Protein AF-A0A6N9TXI3-F1 (afdb_monomer_lite)

Sequence (112 aa):
KEWPGASVKAVDCERGGRGDEAVAEAIVRELLYGGPESEVGLRADGSRTAPRVVPAPWVPGDRARLSSASVVVATGGARGVTAAALLELARAHRPRIVLLGRTAPAPEPAGR

Structure (mmCIF, N/CA/C/O backbone):
data_AF-A0A6N9TXI3-F1
#
_entry.id   AF-A0A6N9TXI3-F1
#
loop_
_atom_site.group_PDB
_atom_site.id
_atom_site.type_symbol
_atom_site.label_atom_id
_atom_site.label_alt_id
_atom_site.label_comp_id
_atom_site.label_asym_id
_atom_site.label_entity_id
_atom_site.label_seq_id
_atom_site.pdbx_PDB_ins_code
_atom_site.Cartn_x
_atom_site.Cartn_y
_atom_site.Cartn_z
_atom_site.occupancy
_atom_site.B_iso_or_equiv
_atom_site.auth_seq_id
_atom_site.auth_comp_id
_atom_site.auth_asym_id
_atom_site.auth_atom_id
_atom_site.pdbx_PDB_model_num
ATOM 1 N N . LYS A 1 1 ? 10.609 -5.471 14.116 1.00 77.56 1 LYS A N 1
ATOM 2 C CA . LYS A 1 1 ? 10.284 -4.646 15.304 1.00 77.56 1 LYS A CA 1
ATOM 3 C C . LYS A 1 1 ? 11.595 -4.158 15.891 1.00 77.56 1 LYS A C 1
ATOM 5 O O . LYS A 1 1 ? 12.405 -5.001 16.239 1.00 77.56 1 LYS A O 1
ATOM 10 N N . GLU A 1 2 ? 11.810 -2.848 15.953 1.00 91.19 2 GLU A N 1
ATOM 11 C CA . GLU A 1 2 ? 13.048 -2.258 16.495 1.00 91.19 2 GLU A CA 1
ATOM 12 C C . GLU A 1 2 ? 12.938 -1.957 18.000 1.00 91.19 2 GLU A C 1
ATOM 14 O O . GLU A 1 2 ? 13.942 -1.938 18.699 1.00 91.19 2 GLU A O 1
ATOM 19 N N . TRP A 1 3 ? 11.708 -1.822 18.516 1.00 92.94 3 TRP A N 1
ATOM 20 C CA . TRP A 1 3 ? 11.407 -1.522 19.920 1.00 92.94 3 TRP A CA 1
ATOM 21 C C . TRP A 1 3 ? 10.421 -2.555 20.481 1.00 92.94 3 TRP A C 1
ATOM 23 O O . TRP A 1 3 ? 9.209 -2.384 20.340 1.00 92.94 3 TRP A O 1
ATOM 33 N N . PRO A 1 4 ? 10.901 -3.657 21.084 1.00 88.12 4 PRO A N 1
ATOM 34 C CA . PRO A 1 4 ? 10.034 -4.759 21.506 1.00 88.12 4 PRO A CA 1
ATOM 35 C C . PRO A 1 4 ? 8.977 -4.378 22.552 1.00 88.12 4 PRO A C 1
ATOM 37 O O . PRO A 1 4 ? 7.908 -4.979 22.565 1.00 88.12 4 PRO A O 1
ATOM 40 N N . GLY A 1 5 ? 9.266 -3.386 23.403 1.00 92.31 5 GLY A N 1
ATOM 41 C CA . GLY A 1 5 ? 8.359 -2.921 24.459 1.00 92.31 5 GLY A CA 1
ATOM 42 C C . GLY A 1 5 ? 7.350 -1.850 24.031 1.00 92.31 5 GLY A C 1
ATOM 43 O O . GLY A 1 5 ? 6.502 -1.474 24.833 1.00 92.31 5 GLY A O 1
ATOM 44 N N . ALA A 1 6 ? 7.428 -1.339 22.799 1.00 91.69 6 ALA A N 1
ATOM 45 C CA . ALA A 1 6 ? 6.498 -0.322 22.322 1.00 91.69 6 ALA A CA 1
ATOM 46 C C . ALA A 1 6 ? 5.197 -0.960 21.810 1.00 91.69 6 ALA A C 1
ATOM 48 O O . ALA A 1 6 ? 5.228 -1.895 21.004 1.00 91.69 6 ALA A O 1
ATOM 49 N N . SER A 1 7 ? 4.056 -0.408 22.232 1.00 89.88 7 SER A N 1
ATOM 50 C CA . SER A 1 7 ? 2.759 -0.668 21.603 1.00 89.88 7 SER A CA 1
ATOM 51 C C . SER A 1 7 ? 2.481 0.430 20.583 1.00 89.88 7 SER A C 1
ATOM 53 O O . SER A 1 7 ? 2.483 1.611 20.926 1.00 89.88 7 SER A O 1
ATOM 55 N N . VAL A 1 8 ? 2.283 0.046 19.323 1.00 92.94 8 VAL A N 1
ATOM 56 C CA . VAL A 1 8 ? 2.046 0.973 18.211 1.00 92.94 8 VAL A CA 1
ATOM 57 C C . VAL A 1 8 ? 0.857 0.467 17.406 1.00 92.94 8 VAL A C 1
ATOM 59 O O . VAL A 1 8 ? 0.771 -0.728 17.116 1.00 92.94 8 VAL A O 1
ATOM 62 N N . LYS A 1 9 ? -0.047 1.380 17.045 1.00 95.38 9 LYS A N 1
ATOM 63 C CA . LYS A 1 9 ? -1.236 1.105 16.238 1.00 95.38 9 LYS A CA 1
ATOM 64 C C . LYS A 1 9 ? -1.445 2.236 15.233 1.00 95.38 9 LYS A C 1
ATOM 66 O O . LYS A 1 9 ? -1.399 3.404 15.613 1.00 95.38 9 LYS A O 1
ATOM 71 N N . ALA A 1 10 ? -1.686 1.889 13.974 1.00 97.62 10 ALA A N 1
ATOM 72 C CA . ALA A 1 10 ? -2.154 2.818 12.956 1.00 97.62 10 ALA A CA 1
ATOM 73 C C . ALA A 1 10 ? -3.689 2.818 12.943 1.00 97.62 10 ALA A C 1
ATOM 75 O O . ALA A 1 10 ? -4.316 1.763 12.830 1.00 97.62 10 ALA A O 1
ATOM 76 N N . VAL A 1 11 ? -4.286 4.002 13.076 1.00 97.75 11 VAL A N 1
ATOM 77 C CA . VAL A 1 11 ? -5.740 4.188 13.105 1.00 97.75 11 VAL A CA 1
ATOM 78 C C . VAL A 1 11 ? -6.126 5.127 11.968 1.00 97.75 11 VAL A C 1
ATOM 80 O O . VAL A 1 11 ? -5.810 6.314 12.017 1.00 97.75 11 VAL A O 1
ATOM 83 N N . ASP A 1 12 ? -6.813 4.601 10.957 1.00 98.06 12 ASP A N 1
ATOM 84 C CA . ASP A 1 12 ? -7.505 5.409 9.952 1.00 98.06 12 ASP A CA 1
ATOM 85 C C . ASP A 1 12 ? -8.883 5.786 10.508 1.00 98.06 12 ASP A C 1
ATOM 87 O O . ASP A 1 12 ? -9.717 4.916 10.759 1.00 98.06 12 ASP A O 1
ATOM 91 N N . CYS A 1 13 ? -9.114 7.067 10.788 1.00 97.81 13 CYS A N 1
ATOM 92 C CA . CYS A 1 13 ? -10.328 7.530 11.456 1.00 97.81 13 CYS A CA 1
ATOM 93 C C . CYS A 1 13 ? -11.091 8.504 10.560 1.00 97.81 13 CYS A C 1
ATOM 95 O O . CYS A 1 13 ? -10.694 9.653 10.365 1.00 97.81 13 CYS A O 1
ATOM 97 N N . GLU A 1 14 ? -12.226 8.055 10.036 1.00 98.12 14 GLU A N 1
ATOM 98 C CA . GLU A 1 14 ? -13.048 8.844 9.127 1.00 98.12 14 GLU A CA 1
ATOM 99 C C . GLU A 1 14 ? -13.847 9.898 9.896 1.00 98.12 14 GLU A C 1
ATOM 101 O O . GLU A 1 14 ? -14.810 9.568 10.582 1.00 98.12 14 GLU A O 1
ATOM 106 N N . ARG A 1 15 ? -13.535 11.189 9.770 1.00 97.19 15 ARG A N 1
ATOM 107 C CA . ARG A 1 15 ? -14.308 12.224 10.480 1.00 97.19 15 ARG A CA 1
ATOM 108 C C . ARG A 1 15 ? -15.806 12.190 10.138 1.00 97.19 15 ARG A C 1
ATOM 110 O O . ARG A 1 15 ? -16.632 12.192 11.050 1.00 97.19 15 ARG A O 1
ATOM 117 N N . GLY A 1 16 ? -16.160 12.150 8.852 1.00 95.19 16 GLY A N 1
ATOM 118 C CA . GLY A 1 16 ? -17.546 12.311 8.400 1.00 95.19 16 GLY A CA 1
ATOM 119 C C . GLY A 1 16 ? -18.176 13.591 8.970 1.00 95.19 16 GLY A C 1
ATOM 120 O O . GLY A 1 16 ? -17.533 14.638 9.004 1.00 95.19 16 GLY A O 1
ATOM 121 N N . GLY A 1 17 ? -19.410 13.492 9.470 1.00 96.06 17 GLY A N 1
ATOM 122 C CA . GLY A 1 17 ? -20.100 14.581 10.178 1.00 96.06 17 GLY A CA 1
ATOM 123 C C . GLY A 1 17 ? -19.817 14.663 11.684 1.00 96.06 17 GLY A C 1
ATOM 124 O O . GLY A 1 17 ? -20.518 15.387 12.387 1.00 96.06 17 GLY A O 1
ATOM 125 N N . ARG A 1 18 ? -18.850 13.898 12.212 1.00 97.38 18 ARG A N 1
ATOM 126 C CA . ARG A 1 18 ? -18.570 13.841 13.654 1.00 97.38 18 ARG A CA 1
ATOM 127 C C . ARG A 1 18 ? -17.865 15.114 14.138 1.00 97.38 18 ARG A C 1
ATOM 129 O O . ARG A 1 18 ? -16.998 15.665 13.451 1.00 97.38 18 ARG A O 1
ATOM 136 N N . GLY A 1 19 ? -18.233 15.552 15.343 1.00 97.88 19 GLY A N 1
ATOM 137 C CA . GLY A 1 19 ? -17.506 16.579 16.093 1.00 97.88 19 GLY A CA 1
ATOM 138 C C . GLY A 1 19 ? -16.150 16.074 16.591 1.00 97.88 19 GLY A C 1
ATOM 139 O O . GLY A 1 19 ? -15.897 14.865 16.597 1.00 97.88 19 GLY A O 1
ATOM 140 N N . ASP A 1 20 ? -15.285 16.995 17.012 1.00 98.00 20 ASP A N 1
ATOM 141 C CA . ASP A 1 20 ? -13.908 16.682 17.410 1.00 98.00 20 ASP A CA 1
ATOM 142 C C . ASP A 1 20 ? -13.872 15.744 18.630 1.00 98.00 20 ASP A C 1
ATOM 144 O O . ASP A 1 20 ? -13.111 14.776 18.644 1.00 98.00 20 ASP A O 1
ATOM 148 N N . GLU A 1 21 ? -14.766 15.943 19.603 1.00 98.25 21 GLU A N 1
ATOM 149 C CA . GLU A 1 21 ? -14.890 15.097 20.795 1.00 98.25 21 GLU A CA 1
ATOM 150 C C . GLU A 1 21 ? -15.269 13.657 20.440 1.00 98.25 21 GLU A C 1
ATOM 152 O O . GLU A 1 21 ? -14.701 12.710 20.981 1.00 98.25 21 GLU A O 1
ATOM 157 N N . ALA A 1 22 ? -16.189 13.474 19.491 1.00 97.69 22 ALA A N 1
ATOM 158 C CA . ALA A 1 22 ? -16.623 12.146 19.064 1.00 97.69 22 ALA A CA 1
ATOM 159 C C . ALA A 1 22 ? -15.504 11.387 18.328 1.00 97.69 22 ALA A C 1
ATOM 161 O O . ALA A 1 22 ? -15.374 10.169 18.470 1.00 97.69 22 ALA A O 1
ATOM 162 N N . VAL A 1 23 ? -14.672 12.095 17.555 1.00 98.12 23 VAL A N 1
ATOM 163 C CA . VAL A 1 23 ? -13.484 11.512 16.914 1.00 98.12 23 VAL A CA 1
ATOM 164 C C . VAL A 1 23 ? -12.431 11.145 17.961 1.00 98.12 23 VAL A C 1
ATOM 166 O O . VAL A 1 23 ? -11.896 10.036 17.922 1.00 98.12 23 VAL A O 1
ATOM 169 N N . ALA A 1 24 ? -12.160 12.042 18.913 1.00 98.06 24 ALA A N 1
ATOM 170 C CA . ALA A 1 24 ? -11.208 11.798 19.992 1.00 98.06 24 ALA A CA 1
ATOM 171 C C . ALA A 1 24 ? -11.623 10.589 20.841 1.00 98.06 24 ALA A C 1
ATOM 173 O O . ALA A 1 24 ? -10.804 9.709 21.107 1.00 98.06 24 ALA A O 1
ATOM 174 N N . GLU A 1 25 ? -12.903 10.492 21.199 1.00 97.81 25 GLU A N 1
ATOM 175 C CA . GLU A 1 25 ? -13.431 9.361 21.954 1.00 97.81 25 GLU A CA 1
ATOM 176 C C . GLU A 1 25 ? -13.280 8.041 21.187 1.00 97.81 25 GLU A C 1
ATOM 178 O O . GLU A 1 25 ? -12.856 7.042 21.770 1.00 97.81 25 GLU A O 1
ATOM 183 N N . ALA A 1 26 ? -13.560 8.023 19.880 1.00 97.81 26 ALA A N 1
ATOM 184 C CA . ALA A 1 26 ? -13.380 6.827 19.059 1.00 97.81 26 ALA A CA 1
ATOM 185 C C . ALA A 1 26 ? -11.917 6.345 19.055 1.00 97.81 26 ALA A C 1
ATOM 187 O O . ALA A 1 26 ? -11.661 5.149 19.210 1.00 97.81 26 ALA A O 1
ATOM 188 N N . ILE A 1 27 ? -10.958 7.270 18.942 1.00 97.56 27 ILE A N 1
ATOM 189 C CA . ILE A 1 27 ? -9.523 6.953 18.978 1.00 97.56 27 ILE A CA 1
ATOM 190 C C . ILE A 1 27 ? -9.116 6.435 20.363 1.00 97.56 27 ILE A C 1
ATOM 192 O O . ILE A 1 27 ? -8.458 5.401 20.460 1.00 97.56 27 ILE A O 1
ATOM 196 N N . VAL A 1 28 ? -9.530 7.106 21.442 1.00 97.44 28 VAL A N 1
ATOM 197 C CA . VAL A 1 28 ? -9.214 6.684 22.818 1.00 97.44 28 VAL A CA 1
ATOM 198 C C . VAL A 1 28 ? -9.775 5.293 23.107 1.00 97.44 28 VAL A C 1
ATOM 200 O O . VAL A 1 28 ? -9.066 4.444 23.651 1.00 97.44 28 VAL A O 1
ATOM 203 N N . ARG A 1 29 ? -11.020 5.024 22.700 1.00 97.00 29 ARG A N 1
ATOM 204 C CA . ARG A 1 29 ? -11.638 3.701 22.858 1.00 97.00 29 ARG A CA 1
ATOM 205 C C . ARG A 1 29 ? -10.858 2.619 22.116 1.00 97.00 29 ARG A C 1
ATOM 207 O O . ARG A 1 29 ? -10.648 1.549 22.679 1.00 97.00 29 ARG A O 1
ATOM 214 N N . GLU A 1 30 ? -10.384 2.889 20.903 1.00 97.56 30 GLU A N 1
ATOM 215 C CA . GLU A 1 30 ? -9.556 1.935 20.157 1.00 97.56 30 GLU A CA 1
ATOM 216 C C . GLU A 1 30 ? -8.199 1.683 20.832 1.00 97.56 30 GLU A C 1
ATOM 218 O O . GLU A 1 30 ? -7.750 0.541 20.906 1.00 97.56 30 GLU A O 1
ATOM 223 N N . LEU A 1 31 ? -7.543 2.719 21.360 1.00 95.88 31 LEU A N 1
ATOM 224 C CA . LEU A 1 31 ? -6.243 2.566 22.020 1.00 95.88 31 LEU A CA 1
ATOM 225 C C . LEU A 1 31 ? -6.331 1.758 23.320 1.00 95.88 31 LEU A C 1
ATOM 227 O O . LEU A 1 31 ? -5.419 0.991 23.625 1.00 95.88 31 LEU A O 1
ATOM 231 N N . LEU A 1 32 ? -7.417 1.926 24.078 1.00 95.69 32 LEU A N 1
ATOM 232 C CA . LEU A 1 32 ? -7.598 1.270 25.374 1.00 95.69 32 LEU A CA 1
ATOM 233 C C . LEU A 1 32 ? -8.258 -0.110 25.261 1.00 95.69 32 LEU A C 1
ATOM 235 O O . LEU A 1 32 ? -7.919 -1.013 26.024 1.00 95.69 32 LEU A O 1
ATOM 239 N N . TYR A 1 33 ? -9.194 -0.276 24.324 1.00 95.19 33 TYR A N 1
ATOM 240 C CA . TYR A 1 33 ? -10.090 -1.438 24.269 1.00 95.19 33 TYR A CA 1
ATOM 241 C C . TYR A 1 33 ? -10.180 -2.090 22.884 1.00 95.19 33 TYR A C 1
ATOM 243 O O . TYR A 1 33 ? -10.853 -3.105 22.730 1.00 95.19 33 TYR A O 1
ATOM 251 N N . GLY A 1 34 ? -9.505 -1.539 21.874 1.00 92.44 34 GLY A N 1
ATOM 252 C CA . GLY A 1 34 ? -9.615 -1.976 20.483 1.00 92.44 34 GLY A CA 1
ATOM 253 C C . GLY A 1 34 ? -8.891 -3.277 20.149 1.00 92.44 34 GLY A C 1
ATOM 254 O O . GLY A 1 34 ? -9.027 -3.772 19.042 1.00 92.44 34 GLY A O 1
ATOM 255 N N . GLY A 1 35 ? -8.136 -3.871 21.074 1.00 93.19 35 GLY A N 1
ATOM 256 C CA . GLY A 1 35 ? -7.485 -5.163 20.845 1.00 93.19 35 GLY A CA 1
ATOM 257 C C . GLY A 1 35 ? -6.161 -5.085 20.066 1.00 93.19 35 GLY A C 1
ATOM 258 O O . GLY A 1 35 ? -5.598 -4.000 19.875 1.00 93.19 35 GLY A O 1
ATOM 259 N N . PRO A 1 36 ? -5.607 -6.245 19.667 1.00 93.75 36 PRO A N 1
ATOM 260 C CA . PRO A 1 36 ? -4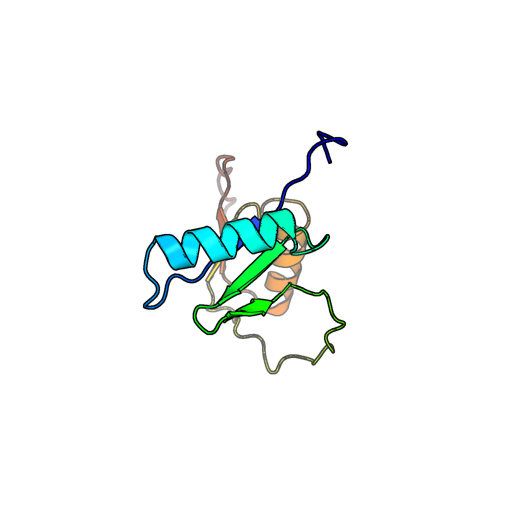.200 -6.377 19.287 1.00 93.75 36 PRO A CA 1
ATOM 261 C C . PRO A 1 36 ? -3.889 -6.019 17.827 1.00 93.75 36 PRO A C 1
ATOM 263 O O . PRO A 1 36 ? -2.716 -6.024 17.451 1.00 93.75 36 PRO A O 1
ATOM 266 N N . GLU A 1 37 ? -4.890 -5.740 16.984 1.00 95.69 37 GLU A N 1
ATOM 267 C CA . GLU A 1 37 ? -4.643 -5.431 15.571 1.00 95.69 37 GLU A CA 1
ATOM 268 C C . GLU A 1 37 ? -3.784 -4.168 15.431 1.00 95.69 37 GLU A C 1
ATOM 270 O O . GLU A 1 37 ? -4.084 -3.130 16.022 1.00 95.69 37 GLU A O 1
ATOM 275 N N . SER A 1 38 ? -2.709 -4.248 14.645 1.00 93.94 38 SER A N 1
ATOM 276 C CA . SER A 1 38 ? -1.774 -3.128 14.457 1.00 93.94 38 SER A CA 1
ATOM 277 C C . SER A 1 38 ? -2.303 -2.041 13.519 1.00 93.94 38 SER A C 1
ATOM 279 O O . SER A 1 38 ? -1.798 -0.922 13.552 1.00 93.94 38 SER A O 1
ATOM 281 N N . GLU A 1 39 ? -3.313 -2.354 12.708 1.00 97.56 39 GLU A N 1
ATOM 282 C CA . GLU A 1 39 ? -3.931 -1.452 11.735 1.00 97.56 39 GLU A CA 1
ATOM 283 C C . GLU A 1 39 ? -5.449 -1.598 11.806 1.00 97.56 39 GLU A C 1
ATOM 285 O O . GLU A 1 39 ? -5.968 -2.718 11.774 1.00 97.56 39 GLU A O 1
ATOM 290 N N . VAL A 1 40 ? -6.160 -0.477 11.911 1.00 98.25 40 VAL A N 1
ATOM 291 C CA . VAL A 1 40 ? -7.625 -0.452 11.993 1.00 98.25 40 VAL A CA 1
ATOM 292 C C . VAL A 1 40 ? -8.202 0.767 11.285 1.00 98.25 40 VAL A C 1
ATOM 294 O O . VAL A 1 40 ? -7.573 1.821 11.222 1.00 98.25 40 VAL A O 1
ATOM 297 N N . GLY A 1 41 ? -9.427 0.619 10.793 1.00 98.25 41 GLY A N 1
ATOM 298 C CA . GLY A 1 41 ? -10.266 1.703 10.295 1.00 98.25 41 GLY A CA 1
ATOM 299 C C . GLY A 1 41 ? -11.467 1.922 11.214 1.00 98.25 41 GLY A C 1
ATOM 300 O O . GLY A 1 41 ? -12.159 0.956 11.544 1.00 98.25 41 GLY A O 1
ATOM 301 N N . LEU A 1 42 ? -11.720 3.172 11.601 1.00 98.19 42 LEU A N 1
ATOM 302 C CA . LEU A 1 42 ? -12.875 3.619 12.381 1.00 98.19 42 LEU A CA 1
ATOM 303 C C . LEU A 1 42 ? -13.758 4.501 11.497 1.00 98.19 42 LEU A C 1
ATOM 305 O O . LEU A 1 42 ? -13.412 5.653 11.216 1.00 98.19 42 LEU A O 1
ATOM 309 N N . ARG A 1 43 ? -14.899 3.970 11.061 1.00 97.75 43 ARG A N 1
ATOM 310 C CA . ARG A 1 43 ? -15.814 4.686 10.166 1.00 97.75 43 ARG A CA 1
ATOM 311 C C . ARG A 1 43 ? -16.731 5.644 10.909 1.00 97.75 43 ARG A C 1
ATOM 313 O O . ARG A 1 43 ? -16.967 5.509 12.113 1.00 97.75 43 ARG A O 1
ATOM 320 N N . ALA A 1 44 ? -17.270 6.616 10.177 1.00 96.88 44 ALA A N 1
ATOM 321 C CA . ALA A 1 44 ? -18.202 7.592 10.735 1.00 96.88 44 ALA A CA 1
ATOM 322 C C . ALA A 1 44 ? -19.530 6.956 11.193 1.00 96.88 44 ALA A C 1
ATOM 324 O O . ALA A 1 44 ? -20.165 7.477 12.107 1.00 96.88 44 ALA A O 1
ATOM 325 N N . ASP A 1 45 ? -19.907 5.811 10.615 1.00 95.19 45 ASP A N 1
ATOM 326 C CA . ASP A 1 45 ? -21.074 5.011 11.015 1.00 95.19 45 ASP A CA 1
ATOM 327 C C . ASP A 1 45 ? -20.854 4.185 12.301 1.00 95.19 45 ASP A C 1
ATOM 329 O O . ASP A 1 45 ? -21.757 3.483 12.751 1.00 95.19 45 ASP A O 1
ATOM 333 N N . GLY A 1 46 ? -19.662 4.272 12.907 1.00 92.81 46 GLY A N 1
ATOM 334 C CA . GLY A 1 46 ? -19.285 3.532 14.110 1.00 92.81 46 GLY A CA 1
ATOM 335 C C . GLY A 1 46 ? -18.751 2.125 13.847 1.00 92.81 46 GLY A C 1
ATOM 336 O O . GLY A 1 46 ? -18.349 1.449 14.795 1.00 92.81 46 GLY A O 1
ATOM 337 N N . SER A 1 47 ? -18.699 1.674 12.591 1.00 96.56 47 SER A N 1
ATOM 338 C CA . SER A 1 47 ? -18.091 0.389 12.262 1.00 96.56 47 SER A CA 1
ATOM 339 C C . SER A 1 47 ? -16.568 0.425 12.415 1.00 96.56 47 SER A C 1
ATOM 341 O O . SER A 1 47 ? -15.891 1.425 12.150 1.00 96.56 47 SER A O 1
ATOM 343 N N . ARG A 1 48 ? -16.025 -0.717 12.844 1.00 97.44 48 ARG A N 1
ATOM 344 C CA . ARG A 1 48 ? -14.590 -0.968 12.974 1.00 97.44 48 ARG A CA 1
ATOM 345 C C . ARG A 1 48 ? -14.176 -2.022 11.960 1.00 97.44 48 ARG A C 1
ATOM 347 O O . ARG A 1 48 ? -14.767 -3.098 11.903 1.00 97.44 48 ARG A O 1
ATOM 354 N N . THR A 1 49 ? -13.124 -1.741 11.203 1.00 97.62 49 THR A N 1
ATOM 355 C CA . THR A 1 49 ? -12.542 -2.677 10.233 1.00 97.62 49 THR A CA 1
ATOM 356 C C . THR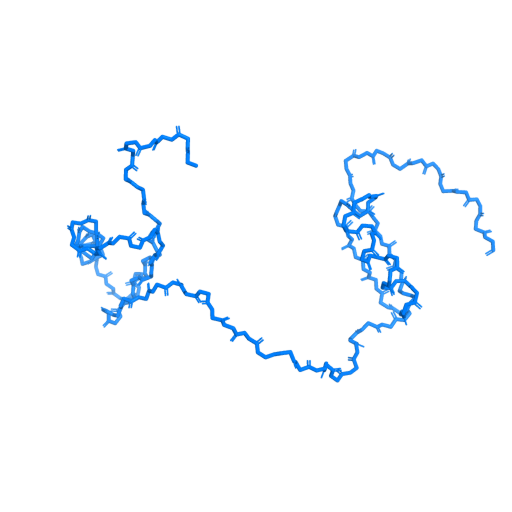 A 1 49 ? -11.067 -2.907 10.521 1.00 97.62 49 THR A C 1
ATOM 358 O O . THR A 1 49 ? -10.387 -1.997 10.979 1.00 97.62 49 THR A O 1
ATOM 361 N N . ALA A 1 50 ? -10.558 -4.096 10.209 1.00 97.31 50 ALA A N 1
ATOM 362 C CA . ALA A 1 50 ? -9.129 -4.395 10.231 1.00 97.31 50 ALA A CA 1
ATOM 363 C C . ALA A 1 50 ? -8.748 -5.121 8.930 1.00 97.31 50 ALA A C 1
ATOM 365 O O . ALA A 1 50 ? -9.522 -5.971 8.471 1.00 97.31 50 ALA A O 1
ATOM 366 N N . PRO A 1 51 ? -7.596 -4.805 8.313 1.00 96.06 51 PRO A N 1
ATOM 367 C CA . PRO A 1 51 ? -7.149 -5.496 7.118 1.00 96.06 51 PRO A CA 1
ATOM 368 C C . PRO A 1 51 ? -6.833 -6.955 7.452 1.00 96.06 51 PRO A C 1
ATOM 370 O O . PRO A 1 51 ? -6.190 -7.272 8.454 1.00 96.06 51 PRO A O 1
ATOM 373 N N . ARG A 1 52 ? -7.279 -7.864 6.585 1.00 95.31 52 ARG A N 1
ATOM 374 C CA . ARG A 1 52 ? -6.966 -9.288 6.680 1.00 95.31 52 ARG A CA 1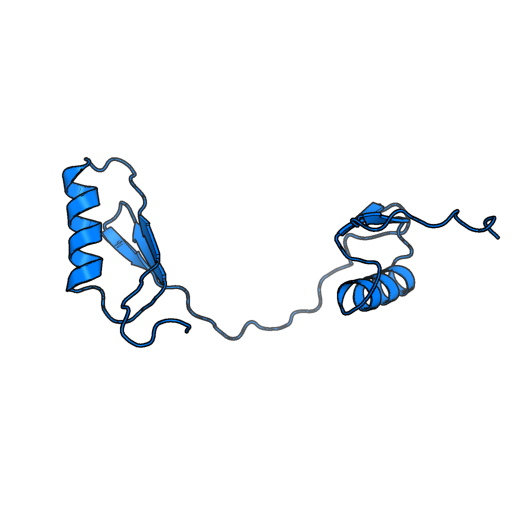
ATOM 375 C C . ARG A 1 52 ? -6.467 -9.779 5.333 1.00 95.31 52 ARG A C 1
ATOM 377 O O . ARG A 1 52 ? -7.124 -9.589 4.314 1.00 95.31 52 ARG A O 1
ATOM 384 N N . VAL A 1 53 ? -5.330 -10.466 5.352 1.00 95.81 53 VAL A N 1
ATOM 385 C CA . VAL A 1 53 ? -4.852 -11.213 4.190 1.00 95.81 53 VAL A CA 1
ATOM 386 C C . VAL A 1 53 ? -5.735 -12.443 4.026 1.00 95.81 53 VAL A C 1
ATOM 388 O O . VAL A 1 53 ? -5.825 -13.278 4.927 1.00 95.81 53 VAL A O 1
ATOM 391 N N . VAL A 1 54 ? -6.400 -12.540 2.880 1.00 96.06 54 VAL A N 1
ATOM 392 C CA . VAL A 1 54 ? -7.223 -13.689 2.501 1.00 96.06 54 VAL A CA 1
ATOM 393 C C . VAL A 1 54 ? -6.713 -14.264 1.179 1.00 96.06 54 VAL A C 1
ATOM 395 O O . VAL A 1 54 ? -6.217 -13.501 0.346 1.00 96.06 54 VAL A O 1
ATOM 398 N N . PRO A 1 55 ? -6.807 -15.587 0.956 1.00 96.25 55 PRO A N 1
ATOM 399 C CA . PRO A 1 55 ? -6.499 -16.167 -0.345 1.00 96.25 55 PRO A CA 1
ATOM 400 C C . PRO A 1 55 ? -7.371 -15.545 -1.441 1.00 96.25 55 PRO A C 1
ATOM 402 O O . PRO A 1 55 ? -8.592 -15.479 -1.299 1.00 96.25 55 PRO A O 1
ATOM 405 N N . ALA A 1 56 ? -6.748 -15.116 -2.537 1.00 94.06 56 ALA A N 1
ATOM 406 C CA . ALA A 1 56 ? -7.439 -14.622 -3.723 1.00 94.06 56 ALA A CA 1
ATOM 407 C C . ALA A 1 56 ? -7.267 -15.630 -4.872 1.00 94.06 56 ALA A C 1
ATOM 409 O O . ALA A 1 56 ? -6.141 -16.080 -5.108 1.00 94.06 56 ALA A O 1
ATOM 410 N N . PRO A 1 57 ? -8.344 -16.010 -5.587 1.00 91.50 57 PRO A N 1
ATOM 411 C CA . PRO A 1 57 ? -8.230 -16.916 -6.720 1.00 91.50 57 PRO A CA 1
ATOM 412 C C . PRO A 1 57 ? -7.466 -16.241 -7.861 1.00 91.50 57 PRO A C 1
ATOM 414 O O . PRO A 1 57 ? -7.693 -15.074 -8.182 1.00 91.50 57 PRO A O 1
ATOM 417 N N . TRP A 1 58 ? -6.579 -16.995 -8.504 1.00 90.19 58 TRP A N 1
ATOM 418 C CA . TRP A 1 58 ? -5.966 -16.563 -9.752 1.00 90.19 58 TRP A CA 1
ATOM 419 C C . TRP A 1 58 ? -6.940 -16.809 -10.903 1.00 90.19 58 TRP A C 1
ATOM 421 O O . TRP A 1 58 ? -7.313 -17.951 -11.173 1.00 90.19 58 TRP A O 1
ATOM 431 N N . VAL A 1 59 ? -7.327 -15.740 -11.593 1.00 86.06 59 VAL A N 1
ATOM 432 C CA . VAL A 1 59 ? -8.121 -15.810 -12.821 1.00 86.06 59 VAL A CA 1
ATOM 433 C C . VAL A 1 59 ? -7.248 -15.278 -13.956 1.00 86.06 59 VAL A C 1
ATOM 435 O O . VAL A 1 59 ? -6.758 -14.151 -13.844 1.00 86.06 59 VAL A O 1
ATOM 438 N N . PRO A 1 60 ? -7.015 -16.051 -15.034 1.00 80.25 60 PRO A N 1
ATOM 439 C CA . PRO A 1 60 ? -6.328 -15.541 -16.214 1.00 80.25 60 PRO A CA 1
ATOM 440 C C . PRO A 1 60 ? -7.023 -14.271 -16.712 1.00 80.25 60 PRO A C 1
ATOM 442 O O . PRO A 1 60 ? -8.231 -14.269 -16.937 1.00 80.25 60 PRO A O 1
ATOM 445 N N . GLY A 1 61 ? -6.275 -13.177 -16.845 1.00 72.88 61 GLY A N 1
ATOM 446 C CA . GLY A 1 61 ? -6.838 -11.922 -17.333 1.00 72.88 61 GLY A CA 1
ATOM 447 C C . GLY A 1 61 ? -7.182 -12.000 -18.820 1.00 72.88 61 GLY A C 1
ATOM 448 O O . GLY A 1 61 ? -6.383 -12.496 -19.617 1.00 72.88 61 GLY A O 1
ATOM 449 N N . ASP A 1 62 ? -8.330 -11.448 -19.210 1.00 66.00 62 ASP A N 1
ATOM 450 C CA . ASP A 1 62 ? -8.644 -11.201 -20.616 1.00 66.00 62 ASP A CA 1
ATOM 451 C C . ASP A 1 62 ? -7.747 -10.075 -21.147 1.00 66.00 62 ASP A C 1
ATOM 453 O O . ASP A 1 62 ? -7.853 -8.935 -20.706 1.00 66.00 62 ASP A O 1
ATOM 457 N N . ARG A 1 63 ? -6.851 -10.436 -22.078 1.00 60.19 63 ARG A N 1
ATOM 458 C CA . ARG A 1 63 ? -5.965 -9.589 -22.907 1.00 60.19 63 ARG A CA 1
ATOM 459 C C . ARG A 1 63 ? -5.261 -8.437 -22.172 1.00 60.19 63 ARG A C 1
ATOM 461 O O . ARG A 1 63 ? -5.854 -7.429 -21.802 1.00 60.19 63 ARG A O 1
ATOM 468 N N . ALA A 1 64 ? -3.934 -8.530 -22.070 1.00 64.56 64 ALA A N 1
ATOM 469 C CA . ALA A 1 64 ? -3.100 -7.449 -21.553 1.00 64.56 64 ALA A CA 1
ATOM 470 C C . ALA A 1 64 ? -3.465 -6.093 -22.194 1.00 64.56 64 ALA A C 1
ATOM 472 O O . ALA A 1 64 ? -3.450 -5.951 -23.414 1.00 64.56 64 ALA A O 1
ATOM 473 N N . ARG A 1 65 ? -3.725 -5.070 -21.364 1.00 76.19 65 ARG A N 1
ATOM 474 C CA . ARG A 1 65 ? -3.935 -3.668 -21.792 1.00 76.19 65 ARG A CA 1
ATOM 475 C C . ARG A 1 65 ? -2.689 -3.023 -22.424 1.00 76.19 65 ARG A C 1
ATOM 477 O O . ARG A 1 65 ? -2.678 -1.825 -22.694 1.00 76.19 65 ARG A O 1
ATOM 484 N N . LEU A 1 66 ? -1.627 -3.800 -22.613 1.00 87.88 66 LEU A N 1
ATOM 485 C CA . LEU A 1 66 ? -0.339 -3.369 -23.123 1.00 87.88 66 LEU A CA 1
ATOM 486 C C . LEU A 1 66 ? -0.158 -3.864 -24.551 1.00 87.88 66 LEU A C 1
ATOM 488 O O . LEU A 1 66 ? -0.410 -5.024 -24.871 1.00 87.88 66 LEU A O 1
ATOM 492 N N . SER A 1 67 ? 0.320 -2.963 -25.396 1.00 90.25 67 SER A N 1
ATOM 493 C CA . SER A 1 67 ? 0.678 -3.238 -26.781 1.00 90.25 67 SER A CA 1
ATOM 494 C C . SER A 1 67 ? 2.032 -2.610 -27.092 1.00 90.25 67 SER A C 1
ATOM 496 O O . SER A 1 67 ? 2.597 -1.883 -26.272 1.00 90.25 67 SER A O 1
ATOM 498 N N . SER A 1 68 ? 2.523 -2.814 -28.310 1.00 93.00 68 SER A N 1
ATOM 499 C CA . SER A 1 68 ? 3.748 -2.166 -28.775 1.00 93.00 68 SER A CA 1
ATOM 500 C C . SER A 1 68 ? 3.642 -0.639 -28.863 1.00 93.00 68 SER A C 1
ATOM 502 O O . SER A 1 68 ? 4.660 0.047 -28.875 1.00 93.00 68 SER A O 1
ATOM 504 N N . ALA A 1 69 ? 2.423 -0.088 -28.895 1.00 94.12 69 ALA A N 1
ATOM 505 C CA . ALA A 1 69 ? 2.188 1.355 -28.849 1.00 94.12 69 ALA A CA 1
ATOM 506 C C . ALA A 1 69 ? 2.251 1.933 -27.421 1.00 94.12 69 ALA A C 1
ATOM 508 O O . ALA A 1 69 ? 2.286 3.151 -27.250 1.00 94.12 69 ALA A O 1
ATOM 509 N N . SER A 1 70 ? 2.255 1.085 -26.388 1.00 94.44 70 SER A N 1
ATOM 510 C CA . SER A 1 70 ? 2.293 1.524 -24.994 1.00 94.44 70 SER A CA 1
ATOM 511 C C . SER A 1 70 ? 3.675 2.059 -24.609 1.00 94.44 70 SER A C 1
ATOM 513 O O . SER A 1 70 ? 4.705 1.559 -25.063 1.00 94.44 70 SER A O 1
ATOM 515 N N . VAL A 1 71 ? 3.689 3.048 -23.712 1.00 95.62 71 VAL A N 1
ATOM 516 C CA . VAL A 1 71 ? 4.898 3.511 -23.022 1.00 95.62 71 VAL A CA 1
ATOM 517 C C . VAL A 1 71 ? 4.807 3.096 -21.558 1.00 95.62 71 VAL A C 1
ATOM 519 O O . VAL A 1 71 ? 3.844 3.436 -20.875 1.00 95.62 71 VAL A O 1
ATOM 522 N N . VAL A 1 72 ? 5.811 2.368 -21.076 1.00 94.81 72 VAL A N 1
ATOM 523 C CA . VAL A 1 72 ? 5.933 1.946 -19.678 1.00 94.81 72 VAL A CA 1
ATOM 524 C C . VAL A 1 72 ? 7.080 2.714 -19.042 1.00 94.81 72 VAL A C 1
ATOM 526 O O . VAL A 1 72 ? 8.234 2.545 -19.429 1.00 94.81 72 VAL A O 1
ATOM 529 N N . VAL A 1 73 ? 6.768 3.551 -18.056 1.00 95.56 73 VAL A N 1
ATOM 530 C CA . VAL A 1 73 ? 7.780 4.242 -17.251 1.00 95.56 73 VAL A CA 1
ATOM 531 C C . VAL A 1 73 ? 8.032 3.423 -15.995 1.00 95.56 73 VAL A C 1
ATOM 533 O O . VAL A 1 73 ? 7.113 3.185 -15.214 1.00 95.56 73 VAL A O 1
ATOM 536 N N . ALA A 1 74 ? 9.273 2.990 -15.800 1.00 95.06 74 ALA A N 1
ATOM 537 C CA . ALA A 1 74 ? 9.657 2.159 -14.671 1.00 95.06 74 ALA A CA 1
ATOM 538 C C . ALA A 1 74 ? 10.704 2.850 -13.801 1.00 95.06 74 ALA A C 1
ATOM 540 O O . ALA A 1 74 ? 11.822 3.132 -14.240 1.00 95.06 74 ALA A O 1
ATOM 541 N N . THR A 1 75 ? 10.363 3.062 -12.534 1.00 94.69 75 THR A N 1
ATOM 542 C CA . THR A 1 75 ? 11.318 3.499 -11.518 1.00 94.69 75 THR A CA 1
ATOM 543 C C . THR A 1 75 ? 12.150 2.307 -11.042 1.00 94.69 75 THR A C 1
ATOM 545 O O . THR A 1 75 ? 11.636 1.212 -10.817 1.00 94.69 75 THR A O 1
ATOM 548 N N . GLY A 1 76 ? 13.470 2.485 -10.936 1.00 92.69 76 GLY A N 1
ATOM 549 C CA . GLY A 1 76 ? 14.367 1.416 -10.473 1.00 92.69 76 GLY A CA 1
ATOM 550 C C . GLY A 1 76 ? 14.468 0.206 -11.415 1.00 92.69 76 GLY A C 1
ATOM 551 O O . GLY A 1 76 ? 14.940 -0.848 -10.999 1.00 92.69 76 GLY A O 1
ATOM 552 N N . GLY A 1 77 ? 14.067 0.339 -12.683 1.00 92.94 77 GLY A N 1
ATOM 553 C CA . GLY A 1 77 ? 14.021 -0.768 -13.649 1.00 92.94 77 GLY A CA 1
ATOM 554 C C . GLY A 1 77 ? 15.368 -1.230 -14.214 1.00 92.94 77 GLY A C 1
ATOM 555 O O . GLY A 1 77 ? 15.393 -2.085 -15.089 1.00 92.94 77 GLY A O 1
ATOM 556 N N . ALA A 1 78 ? 16.487 -0.694 -13.724 1.00 89.75 78 ALA A N 1
ATO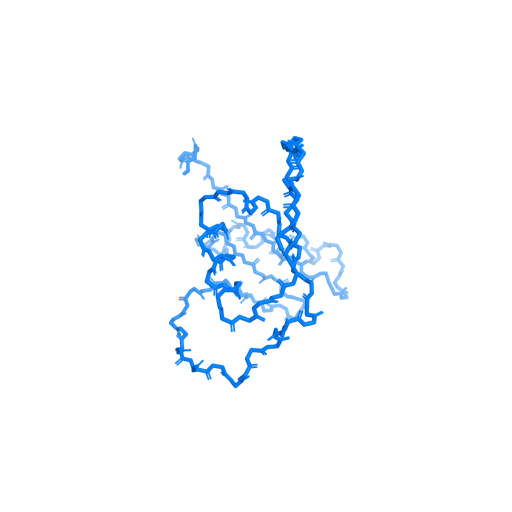M 557 C CA . ALA A 1 78 ? 17.820 -1.035 -14.223 1.00 89.75 78 ALA A CA 1
ATOM 558 C C . ALA A 1 78 ? 18.338 -2.404 -13.739 1.00 89.75 78 ALA A C 1
ATOM 560 O O . ALA A 1 78 ? 19.269 -2.945 -14.326 1.00 89.75 78 ALA A O 1
ATOM 561 N N . ARG A 1 79 ? 17.796 -2.954 -12.641 1.00 90.75 79 ARG A N 1
ATOM 562 C CA . ARG A 1 79 ? 18.268 -4.216 -12.041 1.00 90.75 79 ARG A CA 1
ATOM 563 C C . ARG A 1 79 ? 17.224 -4.863 -11.127 1.00 90.75 79 ARG A C 1
ATOM 565 O O . ARG A 1 79 ? 16.217 -4.248 -10.787 1.00 90.75 79 ARG A O 1
ATOM 572 N N . GLY A 1 80 ? 17.499 -6.094 -10.695 1.00 94.44 80 GLY A N 1
ATOM 573 C CA . GLY A 1 80 ? 16.670 -6.829 -9.739 1.00 94.44 80 GLY A CA 1
ATOM 574 C C . GLY A 1 80 ? 15.310 -7.235 -10.309 1.00 94.44 80 GLY A C 1
ATOM 575 O O . GLY A 1 80 ? 15.167 -7.455 -11.511 1.00 94.44 80 GLY A O 1
ATOM 576 N N . VAL A 1 81 ? 14.310 -7.331 -9.431 1.00 96.69 81 VAL A N 1
ATOM 577 C CA . VAL A 1 81 ? 12.972 -7.838 -9.779 1.00 96.69 81 VAL A CA 1
ATOM 578 C C . VAL A 1 81 ? 12.273 -6.993 -10.848 1.00 96.69 81 VAL A C 1
ATOM 580 O O . VAL A 1 81 ? 11.649 -7.550 -11.747 1.00 96.69 81 VAL A O 1
ATOM 583 N N . THR A 1 82 ? 12.437 -5.666 -10.818 1.00 95.75 82 THR A N 1
ATOM 584 C CA . THR A 1 82 ? 11.822 -4.770 -11.807 1.00 95.75 82 THR A CA 1
ATOM 585 C C . THR A 1 82 ? 12.409 -4.996 -13.197 1.00 95.75 82 THR A C 1
ATOM 587 O O . THR A 1 82 ? 11.657 -5.101 -14.158 1.00 95.75 82 THR A O 1
ATOM 590 N N . ALA A 1 83 ? 13.733 -5.138 -1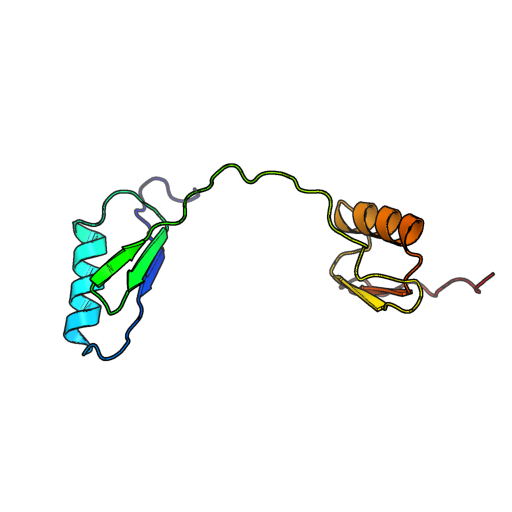3.317 1.00 94.94 83 ALA A N 1
ATOM 591 C CA . ALA A 1 83 ? 14.364 -5.435 -14.604 1.00 94.94 83 ALA A CA 1
ATOM 592 C C . ALA A 1 83 ? 13.895 -6.782 -15.173 1.00 94.94 83 ALA A C 1
ATOM 594 O O . ALA A 1 83 ? 13.554 -6.862 -16.350 1.00 94.94 83 ALA A O 1
ATOM 595 N N . ALA A 1 84 ? 13.818 -7.822 -14.334 1.00 96.94 84 ALA A N 1
ATOM 596 C CA . ALA A 1 84 ? 13.324 -9.134 -14.750 1.00 96.94 84 ALA A CA 1
ATOM 597 C C . ALA A 1 84 ? 11.873 -9.066 -15.259 1.00 96.94 84 ALA A C 1
ATOM 599 O O . ALA A 1 84 ? 11.571 -9.591 -16.329 1.00 96.94 84 ALA A O 1
ATOM 600 N N . ALA A 1 85 ? 10.995 -8.351 -14.549 1.00 95.44 85 ALA A N 1
ATOM 601 C CA . ALA A 1 85 ? 9.612 -8.151 -14.972 1.00 95.44 85 ALA A CA 1
ATOM 602 C C . ALA A 1 85 ? 9.507 -7.361 -16.290 1.00 95.44 85 ALA A C 1
ATOM 604 O O . ALA A 1 85 ? 8.720 -7.720 -17.165 1.00 95.44 85 ALA A O 1
ATOM 605 N N . LEU A 1 86 ? 10.318 -6.312 -16.466 1.00 95.69 86 LEU A N 1
ATOM 606 C CA . LEU A 1 86 ? 10.337 -5.515 -17.697 1.00 95.69 86 LEU A CA 1
ATOM 607 C C . LEU A 1 86 ? 10.838 -6.308 -18.903 1.00 95.69 86 LEU A C 1
ATOM 609 O O . LEU A 1 86 ? 10.339 -6.094 -20.003 1.00 95.69 86 LEU A O 1
ATOM 613 N N . LEU A 1 87 ? 11.786 -7.231 -18.713 1.00 96.00 87 LEU A N 1
ATOM 614 C CA . LEU A 1 87 ? 12.247 -8.122 -19.778 1.00 96.00 87 LEU A CA 1
ATOM 615 C C . LEU A 1 87 ? 11.127 -9.052 -20.255 1.00 96.00 87 LEU A C 1
ATOM 617 O O . LEU A 1 87 ? 10.916 -9.169 -21.461 1.00 96.00 87 LEU A O 1
ATOM 621 N N . GLU A 1 88 ? 10.381 -9.667 -19.335 1.00 94.88 88 GLU A N 1
ATOM 622 C CA . GLU A 1 88 ? 9.215 -10.488 -19.693 1.00 94.88 88 GLU A CA 1
ATOM 623 C C . GLU A 1 88 ? 8.134 -9.659 -20.392 1.00 94.88 88 GLU A C 1
ATOM 625 O O . GLU A 1 88 ? 7.599 -10.053 -21.429 1.00 94.88 88 GLU A O 1
ATOM 630 N N . LEU A 1 89 ? 7.877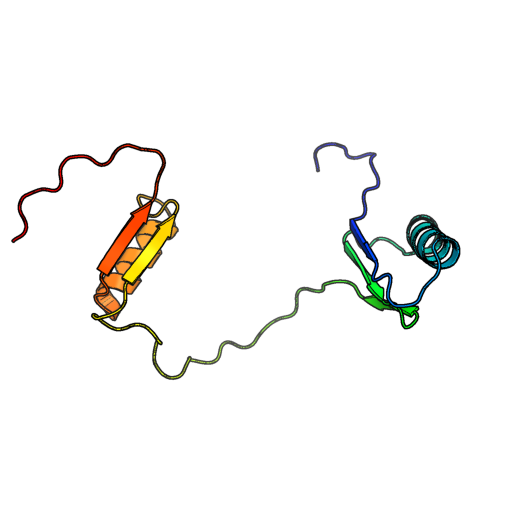 -8.452 -19.894 1.00 92.44 89 LEU A N 1
ATOM 631 C CA . LEU A 1 89 ? 6.912 -7.528 -20.480 1.00 92.44 89 LEU A CA 1
ATOM 632 C C . LEU A 1 89 ? 7.330 -7.064 -21.888 1.00 92.44 89 LEU A C 1
ATOM 634 O O . LEU A 1 89 ? 6.493 -6.984 -22.790 1.00 92.44 89 LEU A O 1
ATOM 638 N N . ALA A 1 90 ? 8.625 -6.819 -22.108 1.00 94.12 90 ALA A N 1
ATOM 639 C CA . ALA A 1 90 ? 9.190 -6.497 -23.416 1.00 94.12 90 ALA A CA 1
ATOM 640 C C . ALA A 1 90 ? 9.062 -7.665 -24.400 1.00 94.12 90 ALA A C 1
ATOM 642 O O . ALA A 1 90 ? 8.670 -7.456 -25.549 1.00 94.12 90 ALA A O 1
ATOM 643 N N . ARG A 1 91 ? 9.339 -8.895 -23.947 1.00 94.12 91 ARG A N 1
ATOM 644 C CA . ARG A 1 91 ? 9.190 -10.114 -24.757 1.00 94.12 91 ARG A CA 1
ATOM 645 C C . ARG A 1 91 ? 7.739 -10.340 -25.173 1.00 94.12 91 ARG A C 1
ATOM 647 O O . ARG A 1 91 ? 7.491 -10.629 -26.341 1.00 94.12 91 ARG A O 1
ATOM 654 N N . ALA A 1 92 ? 6.801 -10.169 -24.243 1.00 91.75 92 ALA A N 1
ATOM 655 C CA . ALA A 1 92 ? 5.386 -10.437 -24.471 1.00 91.75 92 ALA A CA 1
ATOM 656 C C . ALA A 1 92 ? 4.677 -9.349 -25.300 1.00 91.75 92 ALA A C 1
ATOM 658 O O . ALA A 1 92 ? 3.844 -9.675 -26.144 1.00 91.75 92 ALA A O 1
ATOM 659 N N . HIS A 1 93 ? 4.996 -8.066 -25.081 1.00 92.31 93 HIS A N 1
ATOM 660 C CA . HIS A 1 93 ? 4.192 -6.950 -25.611 1.00 92.31 93 HIS A CA 1
ATOM 661 C C . HIS A 1 93 ? 4.969 -5.915 -26.431 1.00 92.31 93 HIS A C 1
ATOM 663 O O . HIS A 1 93 ? 4.347 -5.097 -27.108 1.00 92.31 93 HIS A O 1
ATOM 669 N N . ARG A 1 94 ? 6.308 -5.933 -26.386 1.00 94.56 94 ARG A N 1
ATOM 670 C CA . ARG A 1 94 ? 7.202 -4.978 -27.071 1.00 94.56 94 ARG A CA 1
ATOM 671 C C . ARG A 1 94 ? 6.834 -3.488 -26.902 1.00 94.56 94 ARG A C 1
ATOM 673 O O . ARG A 1 94 ? 6.880 -2.758 -27.893 1.00 94.56 94 ARG A O 1
ATOM 680 N N . PRO A 1 95 ? 6.456 -3.004 -25.703 1.00 95.25 95 PRO A N 1
ATOM 681 C CA . PRO A 1 95 ? 6.194 -1.586 -25.518 1.00 95.25 95 PRO A CA 1
ATOM 682 C C . PRO A 1 95 ? 7.501 -0.792 -25.527 1.00 95.25 95 PRO A C 1
ATOM 684 O O . PRO A 1 95 ? 8.598 -1.338 -25.382 1.00 95.25 95 PRO A O 1
ATOM 687 N N . ARG A 1 96 ? 7.378 0.530 -25.608 1.00 95.62 96 ARG A N 1
ATOM 688 C CA . ARG A 1 96 ? 8.487 1.437 -25.306 1.00 95.62 96 ARG A CA 1
ATOM 689 C C . ARG A 1 96 ? 8.678 1.480 -23.794 1.00 95.62 96 ARG A C 1
ATOM 691 O O . ARG A 1 96 ? 7.729 1.763 -23.066 1.00 95.62 96 ARG A O 1
ATOM 698 N N . ILE A 1 97 ? 9.890 1.221 -23.316 1.00 94.81 97 ILE A N 1
ATOM 699 C CA . ILE A 1 97 ? 10.199 1.203 -21.881 1.00 94.81 97 ILE A CA 1
ATOM 700 C C . ILE A 1 97 ? 11.142 2.358 -21.561 1.00 94.81 97 ILE A C 1
ATOM 702 O O . ILE A 1 97 ? 12.213 2.471 -22.146 1.00 94.81 97 ILE A O 1
ATOM 706 N N . VAL A 1 98 ? 10.739 3.202 -20.615 1.00 94.38 98 VAL A N 1
ATOM 707 C CA . VAL A 1 98 ? 11.544 4.312 -20.098 1.00 94.38 98 VAL A CA 1
ATOM 708 C C . VAL A 1 98 ? 11.992 3.958 -18.688 1.00 94.38 98 VAL A C 1
ATOM 710 O O . VAL A 1 98 ? 11.164 3.748 -17.801 1.00 94.38 98 VAL A O 1
ATOM 713 N N . LEU A 1 99 ? 13.304 3.902 -18.470 1.00 93.44 99 LEU A N 1
ATOM 714 C CA . LEU A 1 99 ? 13.883 3.615 -17.161 1.00 93.44 99 LEU A CA 1
ATOM 715 C C . LEU A 1 99 ? 14.214 4.918 -16.437 1.00 93.44 99 LEU A C 1
ATOM 717 O O . LEU A 1 99 ? 15.053 5.690 -16.894 1.00 93.44 99 LEU A O 1
ATOM 721 N N . LEU A 1 100 ? 13.583 5.137 -15.284 1.00 92.88 100 LEU A N 1
ATOM 722 C CA . LEU A 1 100 ? 13.865 6.273 -14.415 1.00 92.88 100 LEU A CA 1
ATOM 723 C C . LEU A 1 100 ? 14.636 5.812 -13.175 1.00 92.88 100 LEU A C 1
ATOM 725 O O . LEU A 1 100 ? 14.198 4.945 -12.413 1.00 92.88 100 LEU A O 1
ATOM 729 N N . GLY A 1 101 ? 15.799 6.413 -12.952 1.00 91.62 101 GLY A N 1
ATOM 730 C CA . GLY A 1 101 ? 16.655 6.120 -11.812 1.00 91.62 101 GLY A CA 1
ATOM 731 C C . GLY A 1 101 ? 17.538 7.308 -11.452 1.00 91.62 101 GLY A C 1
ATOM 732 O O . GLY A 1 101 ? 17.560 8.316 -12.147 1.00 91.62 101 GLY A O 1
ATOM 733 N N . ARG A 1 102 ? 18.264 7.184 -10.339 1.00 93.75 102 ARG A N 1
ATOM 734 C CA . ARG A 1 102 ? 19.197 8.224 -9.865 1.00 93.75 102 ARG A CA 1
ATOM 735 C C . ARG A 1 102 ? 20.550 8.181 -10.571 1.00 93.75 102 ARG A C 1
ATOM 737 O O . ARG A 1 102 ? 21.281 9.162 -10.561 1.00 93.75 102 ARG A O 1
ATOM 744 N N . THR A 1 103 ? 20.906 7.027 -11.124 1.00 89.44 103 THR A N 1
ATOM 745 C CA . THR A 1 103 ? 22.149 6.851 -11.869 1.00 89.44 103 THR A CA 1
ATOM 746 C C . THR A 1 103 ? 21.991 7.509 -13.229 1.00 89.44 103 THR A C 1
ATOM 748 O O . THR A 1 103 ? 21.040 7.197 -13.944 1.00 89.44 103 THR A O 1
ATOM 751 N N . ALA A 1 104 ? 22.916 8.407 -13.573 1.00 85.44 104 ALA A N 1
ATOM 752 C CA . ALA A 1 104 ? 22.947 9.007 -14.896 1.00 85.44 104 ALA A CA 1
ATOM 753 C C . ALA A 1 104 ? 23.027 7.898 -15.962 1.00 85.44 104 ALA A C 1
ATOM 755 O O . ALA A 1 104 ? 23.825 6.967 -15.801 1.00 85.44 104 ALA A O 1
ATOM 756 N N . PRO A 1 105 ? 22.200 7.957 -17.017 1.00 79.88 105 PRO A N 1
ATOM 757 C CA . PRO A 1 105 ? 22.272 6.974 -18.082 1.00 79.88 105 PRO A CA 1
ATOM 758 C C . PRO A 1 105 ? 23.622 7.096 -18.791 1.00 79.88 105 PRO A C 1
ATOM 760 O O . PRO A 1 105 ? 24.111 8.198 -19.046 1.00 79.88 105 PRO A O 1
ATOM 763 N N . ALA A 1 106 ? 24.223 5.953 -19.115 1.00 81.56 106 ALA A N 1
ATOM 764 C CA . ALA A 1 106 ? 25.289 5.933 -20.104 1.00 81.56 106 ALA A CA 1
ATOM 765 C C . ALA A 1 106 ? 24.707 6.340 -21.473 1.00 81.56 106 ALA A C 1
ATOM 767 O O . ALA A 1 106 ? 23.504 6.150 -21.691 1.00 81.56 106 ALA A O 1
ATOM 768 N N . PRO A 1 107 ? 25.526 6.877 -22.394 1.00 80.75 107 PRO A N 1
ATOM 769 C CA . PRO A 1 107 ? 25.091 7.128 -23.761 1.00 80.75 107 PRO A CA 1
ATOM 770 C C . PRO A 1 107 ? 24.449 5.872 -24.348 1.00 80.75 107 PRO A C 1
ATOM 772 O O . PRO A 1 107 ? 25.013 4.779 -24.248 1.00 80.75 107 PRO A O 1
ATOM 775 N N . GLU A 1 108 ? 23.265 6.023 -24.934 1.00 72.56 108 GLU A N 1
ATOM 776 C CA . GLU A 1 108 ? 22.607 4.910 -25.604 1.00 72.56 108 GLU A CA 1
ATOM 777 C C . GLU A 1 108 ? 23.451 4.511 -26.828 1.00 72.56 108 GLU A C 1
ATOM 779 O O . GLU A 1 108 ? 23.843 5.388 -27.609 1.00 72.56 108 GLU A O 1
ATOM 784 N N . PRO A 1 109 ? 23.799 3.222 -26.996 1.00 74.38 109 PRO A N 1
ATOM 785 C CA . PRO A 1 109 ? 24.473 2.777 -28.206 1.00 74.38 109 PRO A CA 1
ATOM 786 C C . PRO A 1 109 ? 23.584 3.043 -29.425 1.00 74.38 109 PRO A C 1
ATOM 788 O O . PRO A 1 109 ? 22.358 3.054 -29.320 1.00 74.38 109 PRO A O 1
ATOM 791 N N . ALA A 1 110 ? 24.201 3.246 -30.592 1.00 74.44 110 ALA A N 1
ATOM 792 C CA . ALA A 1 110 ? 23.454 3.464 -31.826 1.00 74.44 110 ALA A CA 1
ATOM 793 C C . ALA A 1 110 ? 22.452 2.316 -32.048 1.00 74.44 110 ALA A C 1
ATOM 795 O O . ALA A 1 110 ? 22.830 1.141 -32.021 1.00 74.44 110 ALA A O 1
ATOM 796 N N . GLY A 1 111 ? 21.177 2.674 -32.226 1.00 67.69 111 GLY A N 1
ATOM 797 C CA . GLY A 1 111 ? 20.106 1.714 -32.477 1.00 67.69 111 GLY A CA 1
ATOM 798 C C . GLY A 1 111 ? 20.394 0.870 -33.720 1.00 67.69 111 GLY A C 1
ATOM 799 O O . GLY A 1 111 ? 20.999 1.359 -34.677 1.00 67.69 111 GLY A O 1
ATOM 800 N N . ARG A 1 112 ? 19.988 -0.401 -33.679 1.00 48.03 112 ARG A N 1
ATOM 801 C CA . ARG A 1 112 ? 20.105 -1.341 -34.800 1.00 48.03 112 ARG A CA 1
ATOM 802 C C . ARG A 1 112 ? 18.868 -1.311 -35.684 1.00 48.03 112 ARG A C 1
ATOM 804 O O . ARG A 1 112 ? 17.761 -1.190 -35.114 1.00 48.03 112 ARG A O 1
#

Organism: Streptomyces halstedii (NCBI:txid1944)

Radius of gyration: 23.44 Å; chains: 1; bounding box: 46×34×60 Å

Foldseek 3Di:
DVDPPDDAAAEAEACPVNDPVVSVVLVVCCVVPVDRQRYWYQYPVRDIDGDDDDDDDDDPDDDDPAAQADEAEDEPCPDDPNVVVVVVVCVVHVHHYHYDYPDDDDPDPDDD

Secondary structure (DSSP, 8-state):
---TT----EEEE--TT--HHHHHHHHHHHHHHS-S-SEEEE-TTS-EE------------SS-S--TT-EEEEETTTSHHHHHHHHHHHHHH--EEEEE-SSPPPPPPPP-

pLDDT: mean 91.69, std 8.87, range [48.03, 98.25]